Protein AF-A0A7C4HYD5-F1 (afdb_monomer)

Mean predicted aligned error: 11.35 Å

Organism: Caldiarchaeum subterraneum (NCBI:txid311458)

Radius of gyration: 61.15 Å; Cα contacts (8 Å, |Δi|>4): 6; chains: 1; bounding box: 94×40×174 Å

Solvent-accessible surface area (backbone atoms only — not comparable to full-atom values): 7908 Å² total; per-residue (Å²): 108,74,69,55,55,54,52,49,53,53,47,40,55,72,76,34,66,69,60,33,51,49,51,51,46,58,57,47,50,53,55,48,50,58,49,48,55,54,48,52,53,53,51,52,52,51,51,51,52,52,51,51,51,52,53,52,53,51,52,51,52,53,52,53,49,52,51,52,55,53,49,50,53,51,51,52,51,54,50,53,50,52,54,52,51,53,52,51,52,52,51,54,50,52,50,52,54,53,51,52,53,48,53,55,48,50,56,51,51,51,54,50,49,55,51,50,53,53,51,52,54,51,51,53,52,52,52,50,54,50,51,53,52,52,51,54,53,52,53,58,60,53,62,71,72,79,117

pLDDT: mean 92.03, std 9.92, range [46.84, 98.5]

Structure (mmCIF, N/CA/C/O backbone):
data_AF-A0A7C4HYD5-F1
#
_entry.id   AF-A0A7C4HYD5-F1
#
loop_
_atom_site.group_PDB
_atom_site.id
_atom_site.type_symbol
_atom_site.label_atom_id
_atom_site.label_alt_id
_atom_site.label_comp_id
_atom_site.label_asym_id
_atom_site.label_entity_id
_atom_site.label_seq_id
_atom_site.pdbx_PDB_ins_code
_atom_site.Cartn_x
_atom_site.Cartn_y
_atom_site.Cartn_z
_atom_site.occupancy
_atom_site.B_iso_or_equiv
_atom_site.auth_seq_id
_atom_site.auth_comp_id
_atom_site.auth_asym_id
_atom_site.auth_atom_id
_atom_site.pdbx_PDB_model_num
ATOM 1 N N . MET A 1 1 ? -34.166 8.592 83.609 1.00 56.41 1 MET A N 1
ATOM 2 C CA . MET A 1 1 ? -34.914 7.749 82.649 1.00 56.41 1 MET A CA 1
ATOM 3 C C . MET A 1 1 ? -34.047 7.260 81.495 1.00 56.41 1 MET A C 1
ATOM 5 O O . MET A 1 1 ? -33.857 6.060 81.385 1.00 56.41 1 MET A O 1
ATOM 9 N N . THR A 1 2 ? -33.443 8.124 80.674 1.00 58.41 2 THR A N 1
ATOM 10 C CA . THR A 1 2 ? -32.548 7.692 79.574 1.00 58.41 2 THR A CA 1
ATOM 11 C C . THR A 1 2 ? -31.291 6.952 80.050 1.00 58.41 2 THR A C 1
ATOM 13 O O . THR A 1 2 ? -30.821 6.036 79.379 1.00 58.41 2 THR A O 1
ATOM 16 N N . THR A 1 3 ? -30.765 7.303 81.226 1.00 72.62 3 THR A N 1
ATOM 17 C CA . THR A 1 3 ? -29.619 6.626 81.856 1.00 72.62 3 THR A CA 1
ATOM 18 C C . THR A 1 3 ? -29.952 5.218 82.350 1.00 72.62 3 THR A C 1
ATOM 20 O O . THR A 1 3 ? -29.084 4.351 82.291 1.00 72.62 3 THR A O 1
ATOM 23 N N . ASP A 1 4 ? -31.189 4.976 82.790 1.00 86.81 4 ASP A N 1
ATOM 24 C CA . ASP A 1 4 ? -31.628 3.656 83.266 1.00 86.81 4 ASP A CA 1
ATOM 25 C C . ASP A 1 4 ? -31.848 2.697 82.102 1.00 86.81 4 ASP A C 1
ATOM 27 O O . ASP A 1 4 ? -31.356 1.575 82.132 1.00 86.81 4 ASP A O 1
ATOM 31 N N . ILE A 1 5 ? -32.471 3.172 81.019 1.00 88.19 5 ILE A N 1
ATOM 32 C CA . ILE A 1 5 ? -32.687 2.367 79.809 1.00 88.19 5 ILE A CA 1
ATOM 33 C C . ILE A 1 5 ? -31.351 1.925 79.197 1.00 88.19 5 ILE A C 1
ATOM 35 O O . ILE A 1 5 ? -31.194 0.767 78.826 1.00 88.19 5 ILE A O 1
ATOM 39 N N . LYS A 1 6 ? -30.351 2.816 79.127 1.00 88.62 6 LYS A N 1
ATOM 40 C CA . LYS A 1 6 ? -29.015 2.456 78.620 1.00 88.62 6 LYS A CA 1
ATOM 41 C C . LYS A 1 6 ? -28.336 1.379 79.469 1.00 88.62 6 LYS A C 1
ATOM 43 O O . LYS A 1 6 ? -27.735 0.469 78.907 1.00 88.62 6 LYS A O 1
ATOM 48 N N . LYS A 1 7 ? -28.415 1.488 80.800 1.00 92.81 7 LYS A N 1
ATOM 49 C CA . LYS A 1 7 ? -27.856 0.481 81.716 1.00 92.81 7 LYS A CA 1
ATOM 50 C C . LYS A 1 7 ? -28.554 -0.863 81.541 1.00 92.81 7 LYS A C 1
ATOM 52 O O . LYS A 1 7 ? -27.877 -1.882 81.496 1.00 92.81 7 LYS A O 1
ATOM 57 N N . GLU A 1 8 ? -29.871 -0.844 81.378 1.00 90.62 8 GLU A N 1
ATOM 58 C CA . GLU A 1 8 ? -30.665 -2.054 81.194 1.00 90.62 8 GLU A CA 1
ATOM 59 C C . GLU A 1 8 ? -30.375 -2.746 79.857 1.00 90.62 8 GLU A C 1
ATOM 61 O O . GLU A 1 8 ? -30.166 -3.954 79.828 1.00 90.62 8 GLU A O 1
ATOM 66 N N . ILE A 1 9 ? -30.234 -1.988 78.765 1.00 88.75 9 ILE A N 1
ATOM 67 C CA . ILE A 1 9 ? -29.800 -2.532 77.467 1.00 88.75 9 ILE A CA 1
ATOM 68 C C . ILE A 1 9 ? -28.407 -3.167 77.578 1.00 88.75 9 ILE A C 1
ATOM 70 O O . ILE A 1 9 ? -28.188 -4.254 77.051 1.00 88.75 9 ILE A O 1
ATOM 74 N N . ILE A 1 10 ? -27.461 -2.519 78.270 1.00 90.44 10 ILE A N 1
ATOM 75 C CA . ILE A 1 10 ? -26.108 -3.066 78.464 1.00 90.44 10 ILE A CA 1
ATOM 76 C C . ILE A 1 10 ? -26.150 -4.350 79.303 1.00 90.44 10 ILE A C 1
ATOM 78 O O . ILE A 1 10 ? -25.479 -5.317 78.950 1.00 90.44 10 ILE A O 1
ATOM 82 N N . ARG A 1 11 ? -26.955 -4.380 80.372 1.00 94.75 11 ARG A N 1
ATOM 83 C CA . ARG A 1 11 ? -27.145 -5.568 81.213 1.00 94.75 11 ARG A CA 1
ATOM 84 C C . ARG A 1 11 ? -27.708 -6.734 80.406 1.00 94.75 11 ARG A C 1
ATOM 86 O O . ARG A 1 11 ? -27.116 -7.806 80.415 1.00 94.75 11 ARG A O 1
ATOM 93 N N . LEU A 1 12 ? -28.782 -6.510 79.646 1.00 93.19 12 LEU A N 1
ATOM 94 C CA . LEU A 1 12 ? -29.384 -7.536 78.788 1.00 93.19 12 LEU A CA 1
ATOM 95 C C . LEU A 1 12 ? -28.407 -8.025 77.712 1.00 93.19 12 LEU A C 1
ATOM 97 O O . LEU A 1 12 ? -28.334 -9.218 77.451 1.00 93.19 12 LEU A O 1
ATOM 101 N N . LEU A 1 13 ? -27.578 -7.148 77.140 1.00 88.00 13 LEU A N 1
ATOM 102 C CA . LEU A 1 13 ? -26.519 -7.572 76.218 1.00 88.00 13 LEU A CA 1
ATOM 103 C C . LEU A 1 13 ? -25.444 -8.448 76.885 1.00 88.00 13 LEU A C 1
ATOM 105 O O . LEU A 1 13 ? -24.800 -9.230 76.186 1.00 88.00 13 LEU A O 1
ATOM 109 N N . GLN A 1 14 ? -25.215 -8.330 78.195 1.00 89.94 14 GLN A N 1
ATOM 110 C CA . GLN A 1 14 ? -24.221 -9.120 78.934 1.00 89.94 14 GLN A CA 1
ATOM 111 C C . GLN A 1 14 ? -24.803 -10.433 79.470 1.00 89.94 14 GLN A C 1
ATOM 113 O O . GLN A 1 14 ? -24.194 -11.490 79.297 1.00 89.94 14 GLN A O 1
ATOM 118 N N . GLU A 1 15 ? -25.990 -10.382 80.062 1.00 93.19 15 GLU A N 1
ATOM 119 C CA . GLU A 1 15 ? -26.593 -11.490 80.808 1.00 93.19 15 GLU A CA 1
ATOM 120 C C . GLU A 1 15 ? -27.534 -12.349 79.947 1.00 93.19 15 GLU A C 1
ATOM 122 O O . GLU A 1 15 ? -27.589 -13.561 80.144 1.00 93.19 15 GLU A O 1
ATOM 127 N N . ASP A 1 16 ? -28.219 -11.765 78.954 1.00 95.06 16 ASP A N 1
ATOM 128 C CA . ASP A 1 16 ? -29.214 -12.457 78.126 1.00 95.06 16 ASP A CA 1
ATOM 129 C C . ASP A 1 16 ? -28.650 -12.829 76.742 1.00 95.06 16 ASP A C 1
ATOM 131 O O . ASP A 1 16 ? -28.262 -11.991 75.922 1.00 95.06 16 ASP A O 1
ATOM 135 N N . GLN A 1 17 ? -28.593 -14.133 76.474 1.00 88.25 17 GLN A N 1
ATOM 136 C CA . GLN A 1 17 ? -28.072 -14.686 75.229 1.00 88.25 17 GLN A CA 1
ATOM 137 C C . GLN A 1 17 ? -29.023 -14.507 74.040 1.00 88.25 17 GLN A C 1
ATOM 139 O O . GLN A 1 17 ? -28.557 -14.198 72.941 1.00 88.25 17 GLN A O 1
ATOM 144 N N . GLU A 1 18 ? -30.327 -14.687 74.236 1.00 89.75 18 GLU A N 1
ATOM 145 C CA . GLU A 1 18 ? -31.334 -14.607 73.173 1.00 89.75 18 GLU A CA 1
ATOM 146 C C . GLU A 1 18 ? -31.509 -13.157 72.710 1.00 89.75 18 GLU A C 1
ATOM 148 O O . GLU A 1 18 ? -31.487 -12.871 71.506 1.00 89.75 18 GLU A O 1
ATOM 153 N N . PHE A 1 19 ? -31.552 -12.222 73.663 1.00 91.94 19 PHE A N 1
ATOM 154 C CA . PHE A 1 19 ? -31.577 -10.790 73.378 1.00 91.94 19 PHE A CA 1
ATOM 155 C C . PHE A 1 19 ? -30.318 -10.343 72.622 1.00 91.94 19 PHE A C 1
ATOM 157 O O . PHE A 1 19 ? -30.408 -9.672 71.590 1.00 91.94 19 PHE A O 1
ATOM 164 N N . ARG A 1 20 ? -29.131 -10.771 73.075 1.00 85.69 20 ARG A N 1
ATOM 165 C CA . ARG A 1 20 ? -27.848 -10.462 72.424 1.00 85.69 20 ARG A CA 1
ATOM 166 C C . ARG A 1 20 ? -27.783 -10.964 70.981 1.00 85.69 20 ARG A C 1
ATOM 168 O O . ARG A 1 20 ? -27.358 -10.209 70.107 1.00 85.69 20 ARG A O 1
ATOM 175 N N . TYR A 1 21 ? -28.210 -12.199 70.709 1.00 82.81 21 TYR A N 1
ATOM 176 C CA . TYR A 1 21 ? -28.226 -12.726 69.340 1.00 82.81 21 TYR A CA 1
ATOM 177 C C . TYR A 1 21 ? -29.271 -12.045 68.455 1.00 82.81 21 TYR A C 1
ATOM 179 O O . TYR A 1 21 ? -28.989 -11.790 67.287 1.00 82.81 21 TYR A O 1
ATOM 187 N N . THR A 1 22 ? -30.430 -11.682 69.004 1.00 87.81 22 THR A N 1
ATOM 188 C CA . THR A 1 22 ? -31.470 -10.952 68.266 1.00 87.81 22 THR A CA 1
ATOM 189 C C . THR A 1 22 ? -30.982 -9.568 67.841 1.00 87.81 22 THR A C 1
ATOM 191 O O . THR A 1 22 ? -31.092 -9.197 66.673 1.00 87.81 22 THR A O 1
ATOM 194 N N . VAL A 1 23 ? -30.363 -8.819 68.758 1.00 86.12 23 VAL A N 1
ATOM 195 C CA . VAL A 1 23 ? -29.788 -7.497 68.464 1.00 86.12 23 VAL A CA 1
ATOM 196 C C . VAL A 1 23 ? -28.612 -7.605 67.488 1.00 86.12 23 VAL A C 1
ATOM 198 O O . VAL A 1 23 ? -28.528 -6.816 66.547 1.00 86.12 23 VAL A O 1
ATOM 201 N N . ALA A 1 24 ? -27.735 -8.601 67.656 1.00 79.56 24 ALA A N 1
ATOM 202 C CA . ALA A 1 24 ? -26.639 -8.860 66.721 1.00 79.56 24 ALA A CA 1
ATOM 203 C C . ALA A 1 24 ? -27.145 -9.235 65.318 1.00 79.56 24 ALA A C 1
ATOM 205 O O . ALA A 1 24 ? -26.560 -8.806 64.327 1.00 79.56 24 ALA A O 1
ATOM 206 N N . GLY A 1 25 ? -28.247 -9.985 65.229 1.00 83.44 25 GLY A N 1
ATOM 207 C CA . GLY A 1 25 ? -28.922 -10.305 63.975 1.00 83.44 25 GLY A CA 1
ATOM 208 C C . GLY A 1 25 ? -29.510 -9.066 63.304 1.00 83.44 25 GLY A C 1
ATOM 209 O O . GLY A 1 25 ? -29.215 -8.814 62.142 1.00 83.44 25 GLY A O 1
ATOM 210 N N . LEU A 1 26 ? -3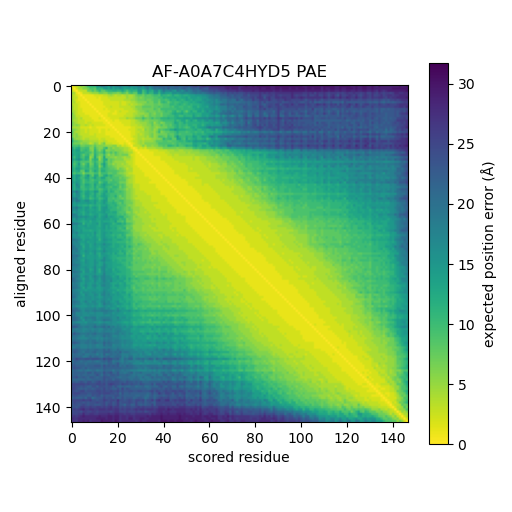0.279 -8.255 64.035 1.00 82.94 26 LEU A N 1
ATOM 211 C CA . LEU A 1 26 ? -30.911 -7.041 63.502 1.00 82.94 26 LEU A CA 1
ATOM 212 C C . LEU A 1 26 ? -29.880 -6.012 63.011 1.00 82.94 26 LEU A C 1
ATOM 214 O O . LEU A 1 26 ? -29.994 -5.516 61.893 1.00 82.94 26 LEU A O 1
ATOM 218 N N . ILE A 1 27 ? -28.847 -5.735 63.811 1.00 79.38 27 ILE A N 1
ATOM 219 C CA . ILE A 1 27 ? -27.784 -4.784 63.448 1.00 79.38 27 ILE A CA 1
ATOM 220 C C . ILE A 1 27 ? -26.871 -5.371 62.360 1.00 79.38 27 ILE A C 1
ATOM 222 O O . ILE A 1 27 ? -26.463 -4.672 61.432 1.00 79.38 27 ILE A O 1
ATOM 226 N N . GLY A 1 28 ? -26.547 -6.663 62.452 1.00 84.94 28 GLY A N 1
ATOM 227 C CA . GLY A 1 28 ? -25.681 -7.348 61.497 1.00 84.94 28 GLY A CA 1
ATOM 228 C C . GLY A 1 28 ? -26.303 -7.468 60.106 1.00 84.94 28 GLY A C 1
ATOM 229 O O . GLY A 1 28 ? -25.614 -7.232 59.116 1.00 84.94 28 GLY A O 1
ATOM 230 N N . LEU A 1 29 ? -27.600 -7.780 60.018 1.00 82.62 29 LEU A N 1
ATOM 231 C CA . LEU A 1 29 ? -28.328 -7.889 58.750 1.00 82.62 29 LEU A CA 1
ATOM 232 C C . LEU A 1 29 ? -28.415 -6.546 58.022 1.00 82.62 29 LEU A C 1
ATOM 234 O O . LEU A 1 29 ? -28.214 -6.506 56.811 1.00 82.62 29 LEU A O 1
ATOM 238 N N . GLU A 1 30 ? -28.651 -5.445 58.740 1.00 83.88 30 GLU A N 1
ATOM 239 C CA . GLU A 1 30 ? -28.688 -4.109 58.135 1.00 83.88 30 GLU A CA 1
ATOM 240 C C . GLU A 1 30 ? -27.339 -3.735 57.495 1.00 83.88 30 GLU A C 1
ATOM 242 O O . GLU A 1 30 ? -27.289 -3.259 56.359 1.00 83.88 30 GLU A O 1
ATOM 247 N N . GLU A 1 31 ? -26.225 -3.987 58.191 1.00 87.62 31 GLU A N 1
ATOM 248 C CA . GLU A 1 31 ? -24.885 -3.724 57.653 1.00 87.62 31 GLU A CA 1
ATOM 249 C C . GLU A 1 31 ? -24.550 -4.647 56.469 1.00 87.62 31 GLU A C 1
ATOM 251 O O . GLU A 1 31 ? -23.911 -4.210 55.508 1.00 87.62 31 GLU A O 1
ATOM 256 N N . VAL A 1 32 ? -25.008 -5.905 56.495 1.00 86.81 32 VAL A N 1
ATOM 257 C CA . VAL A 1 32 ? -24.871 -6.838 55.364 1.00 86.81 32 VAL A CA 1
ATOM 258 C C . VAL A 1 32 ? -25.630 -6.330 54.137 1.00 86.81 32 VAL A C 1
ATOM 260 O O . VAL A 1 32 ? -25.039 -6.281 53.060 1.00 86.81 32 VAL A O 1
ATOM 263 N N . LEU A 1 33 ? -26.882 -5.886 54.284 1.00 84.69 33 LEU A N 1
ATOM 264 C CA . LEU A 1 33 ? -27.675 -5.339 53.176 1.00 84.69 33 LEU A CA 1
ATOM 265 C C . LEU A 1 33 ? -27.019 -4.087 52.577 1.00 84.69 33 LEU A C 1
ATOM 267 O O . LEU A 1 33 ? -26.785 -4.036 51.374 1.00 84.69 33 LEU A O 1
ATOM 271 N N . LYS A 1 34 ? -26.559 -3.142 53.410 1.00 90.12 34 LYS A N 1
ATOM 272 C CA . LYS A 1 34 ? -25.816 -1.956 52.932 1.00 90.12 34 LYS A CA 1
ATOM 273 C C . LYS A 1 34 ? -24.523 -2.312 52.197 1.00 90.12 34 LYS A C 1
ATOM 275 O O . LYS A 1 34 ? -24.055 -1.563 51.337 1.00 90.12 34 LYS A O 1
ATOM 280 N N . ARG A 1 35 ? -23.850 -3.405 52.573 1.00 93.69 35 ARG A N 1
ATOM 281 C CA . ARG A 1 35 ? -22.680 -3.904 51.829 1.00 93.69 35 ARG A CA 1
ATOM 282 C C . ARG A 1 35 ? -23.100 -4.505 50.494 1.00 93.69 35 ARG A C 1
ATOM 284 O O . ARG A 1 35 ? -22.428 -4.216 49.510 1.00 93.69 35 ARG A O 1
ATOM 291 N N . LEU A 1 36 ? -24.181 -5.281 50.457 1.00 92.00 36 LEU A N 1
ATOM 292 C CA . LEU A 1 36 ? -24.717 -5.858 49.224 1.00 92.00 36 LEU A CA 1
ATOM 293 C C . LEU A 1 36 ? -25.121 -4.773 48.223 1.00 92.00 36 LEU A C 1
ATOM 295 O O . LEU A 1 36 ? -24.640 -4.830 47.097 1.00 92.00 36 LEU A O 1
ATOM 299 N N . ASP A 1 37 ? -25.841 -3.734 48.648 1.00 91.69 37 ASP A N 1
ATOM 300 C CA . ASP A 1 37 ? -26.221 -2.612 47.774 1.00 91.69 37 ASP A CA 1
ATOM 301 C C . ASP A 1 37 ? -24.984 -1.915 47.177 1.00 91.69 37 ASP A C 1
ATOM 303 O O . ASP A 1 37 ? -24.905 -1.642 45.979 1.00 91.69 37 ASP A O 1
ATOM 307 N N . ARG A 1 38 ? -23.951 -1.679 48.003 1.00 96.50 38 ARG A N 1
ATOM 308 C CA . ARG A 1 38 ? -22.669 -1.112 47.540 1.00 96.50 38 ARG A CA 1
ATOM 309 C C . ARG A 1 38 ? -21.942 -2.040 46.566 1.00 96.50 38 ARG A C 1
ATOM 311 O O . ARG A 1 38 ? -21.269 -1.564 45.653 1.00 96.50 38 ARG A O 1
ATOM 318 N N . HIS A 1 39 ? -22.023 -3.354 46.767 1.00 95.44 39 HIS A N 1
ATOM 319 C CA . HIS A 1 39 ? -21.441 -4.328 45.847 1.00 95.44 39 HIS A CA 1
ATOM 320 C C . HIS A 1 39 ? -22.213 -4.399 44.529 1.00 95.44 39 HIS A C 1
ATOM 322 O O . HIS A 1 39 ? -21.577 -4.490 43.484 1.00 95.44 39 HIS A O 1
ATOM 328 N N . GLU A 1 40 ? -23.541 -4.307 44.555 1.00 94.50 40 GLU A N 1
ATOM 329 C CA . GLU A 1 40 ? -24.385 -4.261 43.360 1.00 94.50 40 GLU A CA 1
ATOM 330 C C . GLU A 1 40 ? -24.098 -3.018 42.509 1.00 94.50 40 GLU A C 1
ATOM 332 O O . GLU A 1 40 ? -23.926 -3.127 41.293 1.00 94.50 40 GLU A O 1
ATOM 337 N N . GLN A 1 41 ? -23.933 -1.856 43.150 1.00 95.94 41 GLN A N 1
ATOM 338 C CA . GLN A 1 41 ? -23.514 -0.625 42.474 1.00 95.94 41 GLN A CA 1
ATOM 339 C C . GLN A 1 41 ? -22.158 -0.797 41.780 1.00 95.94 41 GLN A C 1
ATOM 341 O O . GLN A 1 41 ? -22.046 -0.563 40.579 1.00 95.94 41 GLN A O 1
ATOM 346 N N . ARG A 1 42 ? -21.148 -1.311 42.496 1.00 97.56 42 ARG A N 1
ATOM 347 C CA . ARG A 1 42 ? -19.820 -1.582 41.915 1.00 97.56 42 ARG A CA 1
ATOM 348 C C . ARG A 1 42 ? -19.869 -2.608 40.784 1.00 97.56 42 ARG A C 1
ATOM 350 O O . ARG A 1 42 ? -19.154 -2.462 39.800 1.00 97.56 42 ARG A O 1
ATOM 357 N N . MET A 1 43 ? -20.687 -3.655 40.911 1.00 97.31 43 MET A N 1
ATOM 358 C CA . MET A 1 43 ? -20.867 -4.641 39.841 1.00 97.31 43 MET A CA 1
ATOM 359 C C . MET A 1 43 ? -21.489 -4.004 38.598 1.00 97.31 43 MET A C 1
ATOM 361 O O . MET A 1 43 ? -21.058 -4.305 37.489 1.00 97.31 43 MET A O 1
ATOM 365 N N . SER A 1 44 ? -22.450 -3.100 38.776 1.00 96.94 44 SER A N 1
ATOM 366 C CA . SER A 1 44 ? -23.074 -2.372 37.669 1.00 96.94 44 SER A CA 1
ATOM 367 C C . SER A 1 44 ? -22.071 -1.467 36.947 1.00 96.94 44 SER A C 1
ATOM 369 O O . SER A 1 44 ? -22.004 -1.489 35.720 1.00 96.94 44 SER A O 1
ATOM 371 N N . GLU A 1 45 ? -21.236 -0.738 37.693 1.00 98.12 45 GLU A N 1
ATOM 372 C CA . GLU A 1 45 ? -20.153 0.089 37.135 1.00 98.12 45 GLU A CA 1
ATOM 373 C C . GLU A 1 45 ? -19.140 -0.755 36.345 1.00 98.12 45 GLU A C 1
ATOM 375 O O . GLU A 1 45 ? -18.804 -0.420 35.209 1.00 98.12 45 GLU A O 1
ATOM 380 N N . LEU A 1 46 ? -18.713 -1.894 36.903 1.00 98.25 46 LEU A N 1
ATOM 381 C CA . LEU A 1 46 ? -17.780 -2.812 36.241 1.00 98.25 46 LEU A CA 1
ATOM 382 C C . LEU A 1 46 ? -18.351 -3.407 34.949 1.00 98.25 46 LEU A C 1
ATOM 384 O O . LEU A 1 46 ? -17.617 -3.589 33.978 1.00 98.25 46 LEU A O 1
ATOM 388 N N . LEU A 1 47 ? -19.646 -3.733 34.920 1.00 98.12 47 LEU A N 1
ATOM 389 C CA . LEU A 1 47 ? -20.300 -4.245 33.714 1.00 98.12 47 LEU A CA 1
ATOM 390 C C . LEU A 1 47 ? -20.347 -3.189 32.607 1.00 98.12 47 LEU A C 1
ATOM 392 O O . LEU A 1 47 ? -20.130 -3.522 31.439 1.00 98.12 47 LEU A O 1
ATOM 396 N N . GLU A 1 48 ? -20.582 -1.927 32.962 1.00 97.81 48 GLU A N 1
ATOM 397 C CA . GLU A 1 48 ? -20.580 -0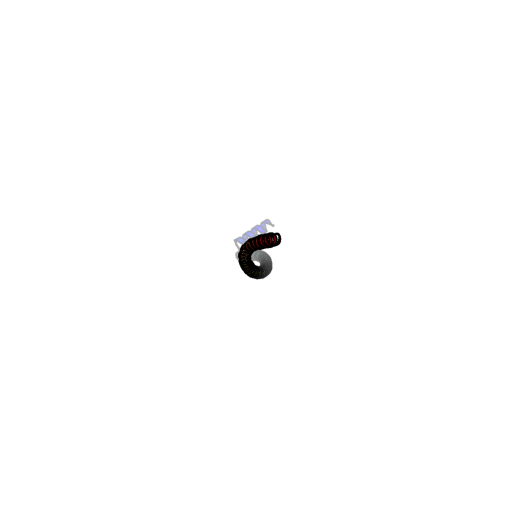.831 31.994 1.00 97.81 48 GLU A CA 1
ATOM 398 C C . GLU A 1 48 ? -19.168 -0.552 31.464 1.00 97.81 48 GLU A C 1
ATOM 400 O O . GLU A 1 48 ? -18.969 -0.436 30.254 1.00 97.81 48 GLU A O 1
ATOM 405 N N . GLU A 1 49 ? -18.155 -0.552 32.334 1.00 98.19 49 GLU A N 1
ATOM 406 C CA . GLU A 1 49 ? -16.754 -0.441 31.916 1.00 98.19 49 GLU A CA 1
ATOM 407 C C . GLU A 1 49 ? -16.352 -1.602 30.994 1.00 98.19 49 GLU A C 1
ATOM 409 O O . GLU A 1 49 ? -15.780 -1.386 29.923 1.00 98.19 49 GLU A O 1
ATOM 414 N N . GLN A 1 50 ? -16.739 -2.839 31.330 1.00 97.94 50 GLN A N 1
ATOM 415 C CA . GLN A 1 50 ? -16.498 -3.997 30.471 1.00 97.94 50 GLN A CA 1
ATOM 416 C C . GLN A 1 50 ? -17.172 -3.834 29.100 1.00 97.94 50 GLN A C 1
ATOM 418 O O . GLN A 1 50 ? -16.599 -4.212 28.072 1.00 97.94 50 GLN A O 1
ATOM 423 N N . ARG A 1 51 ? -18.390 -3.284 29.062 1.00 98.00 51 ARG A N 1
ATOM 424 C CA . ARG A 1 51 ? -19.112 -3.027 27.813 1.00 98.00 51 ARG A CA 1
ATOM 425 C C . ARG A 1 51 ? -18.386 -1.992 26.958 1.00 98.00 51 ARG A C 1
ATOM 427 O O . ARG A 1 51 ? -18.234 -2.223 25.758 1.00 98.00 51 ARG A O 1
ATOM 434 N N . ASN A 1 52 ? -17.900 -0.913 27.564 1.00 98.25 52 ASN A N 1
ATOM 435 C CA . ASN A 1 52 ? -17.131 0.124 26.877 1.00 98.25 52 ASN A CA 1
ATOM 436 C C . ASN A 1 52 ? -15.824 -0.435 26.306 1.00 98.25 52 ASN A C 1
ATOM 438 O O . ASN A 1 52 ? -15.560 -0.270 25.115 1.00 98.25 52 ASN A O 1
ATOM 442 N N . ILE A 1 53 ? -15.083 -1.220 27.092 1.00 98.44 53 ILE A N 1
ATOM 443 C CA . ILE A 1 53 ? -13.859 -1.890 26.629 1.00 98.44 53 ILE A CA 1
ATOM 444 C C . ILE A 1 53 ? -14.148 -2.799 25.428 1.00 98.44 53 ILE A C 1
ATOM 446 O O . ILE A 1 53 ? -13.401 -2.793 24.451 1.00 98.44 53 ILE A O 1
ATOM 450 N N . ARG A 1 54 ? -15.245 -3.569 25.443 1.00 97.88 54 ARG A N 1
ATOM 451 C CA . ARG A 1 54 ? -15.622 -4.420 24.296 1.00 97.88 54 ARG A CA 1
ATOM 452 C C . ARG A 1 54 ? -15.934 -3.606 23.038 1.00 97.88 54 ARG A C 1
ATOM 454 O O . ARG A 1 54 ? -15.605 -4.041 21.931 1.00 97.88 54 ARG A O 1
ATOM 461 N N . GLN A 1 55 ? -16.563 -2.441 23.186 1.00 97.81 55 GLN A N 1
ATOM 462 C CA . GLN A 1 55 ? -16.822 -1.543 22.058 1.00 97.81 55 GLN A CA 1
ATOM 463 C C . GLN A 1 55 ? -15.520 -0.973 21.490 1.00 97.81 55 GLN A C 1
ATOM 465 O O . GLN A 1 55 ? -15.333 -0.981 20.274 1.00 97.81 55 GLN A O 1
ATOM 470 N N . GLU A 1 56 ? -14.601 -0.529 22.347 1.00 98.19 56 GLU A N 1
ATOM 471 C CA . GLU A 1 56 ? -13.284 -0.042 21.925 1.00 98.19 56 GLU A CA 1
ATOM 472 C C . GLU A 1 56 ? -12.464 -1.136 21.241 1.00 98.19 56 GLU A C 1
ATOM 474 O O . GLU A 1 56 ? -11.930 -0.911 20.158 1.00 98.19 56 GLU A O 1
ATOM 479 N N . GLN A 1 57 ? -12.445 -2.351 21.795 1.00 98.06 57 GLN A N 1
ATOM 480 C CA . GLN A 1 57 ? -11.801 -3.503 21.159 1.00 98.06 57 GLN A CA 1
ATOM 481 C C . GLN A 1 57 ? -12.357 -3.766 19.759 1.00 98.06 57 GLN A C 1
ATOM 483 O O . GLN A 1 57 ? -11.592 -4.047 18.840 1.00 98.06 57 GLN A O 1
ATOM 488 N N . THR A 1 58 ? -13.674 -3.648 19.575 1.00 98.06 58 THR A N 1
ATOM 489 C CA . THR A 1 58 ? -14.305 -3.834 18.260 1.00 98.06 58 THR A CA 1
ATOM 490 C C . THR A 1 58 ? -13.821 -2.780 17.261 1.00 98.06 58 THR A C 1
ATOM 492 O O . THR A 1 58 ? -13.414 -3.136 16.157 1.00 98.06 58 THR A O 1
ATOM 495 N N . LYS A 1 59 ? -13.766 -1.504 17.666 1.00 98.19 59 LYS A N 1
ATOM 496 C CA . LYS A 1 59 ? -13.237 -0.414 16.826 1.00 98.19 59 LYS A CA 1
ATOM 497 C C . LYS A 1 59 ? -11.769 -0.636 16.457 1.00 98.19 59 LYS A C 1
ATOM 499 O O . LYS A 1 59 ? -11.400 -0.496 15.296 1.00 98.19 59 LYS A O 1
ATOM 504 N N . ILE A 1 60 ? -10.947 -1.052 17.422 1.00 98.44 60 ILE A N 1
ATOM 505 C CA . ILE A 1 60 ? -9.531 -1.371 17.189 1.00 98.44 60 ILE A CA 1
ATOM 506 C C . ILE A 1 60 ? -9.395 -2.496 16.156 1.00 98.44 60 ILE A C 1
AT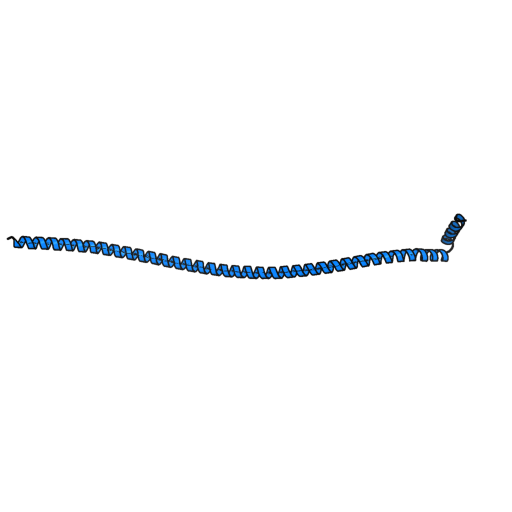OM 508 O O . ILE A 1 60 ? -8.563 -2.413 15.255 1.00 98.44 60 ILE A O 1
ATOM 512 N N . TRP A 1 61 ? -10.225 -3.539 16.233 1.00 98.25 61 TRP A N 1
ATOM 513 C CA . TRP A 1 61 ? -10.206 -4.620 15.245 1.00 98.25 61 TRP A CA 1
ATOM 514 C C . TRP A 1 61 ? -10.588 -4.155 13.837 1.00 98.25 61 TRP A C 1
ATOM 516 O O . TRP A 1 61 ? -9.983 -4.609 12.863 1.00 98.25 61 TRP A O 1
ATOM 526 N N . GLU A 1 62 ? -11.546 -3.237 13.714 1.00 98.19 62 GLU A N 1
ATOM 527 C CA . GLU A 1 62 ? -11.898 -2.626 12.428 1.00 98.19 62 GLU A CA 1
ATOM 528 C C . GLU A 1 62 ? -10.741 -1.799 11.850 1.00 98.19 62 GLU A C 1
ATOM 530 O O . GLU A 1 62 ? -10.452 -1.897 10.655 1.00 98.19 62 GLU A O 1
ATOM 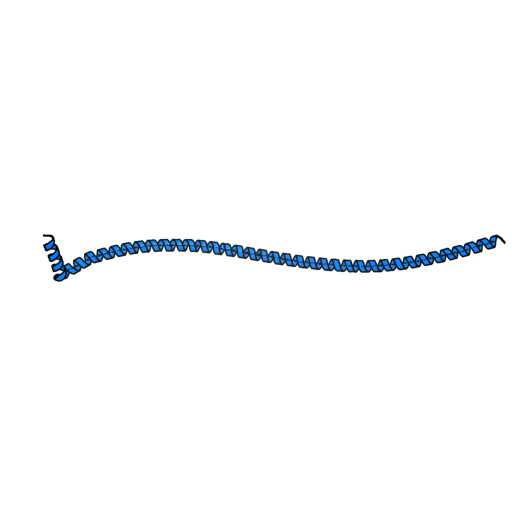535 N N . GLU A 1 63 ? -10.040 -1.026 12.681 1.00 98.31 63 GLU A N 1
ATOM 536 C CA . GLU A 1 63 ? -8.852 -0.272 12.264 1.00 98.31 63 GLU A CA 1
ATOM 537 C C . GLU A 1 63 ? -7.710 -1.198 11.835 1.00 98.31 63 GLU A C 1
ATOM 539 O O . GLU A 1 63 ? -7.127 -0.999 10.769 1.00 98.31 63 GLU A O 1
ATOM 544 N N . ILE A 1 64 ? -7.438 -2.263 12.598 1.00 98.19 64 ILE A N 1
ATOM 545 C CA . ILE A 1 64 ? -6.443 -3.283 12.236 1.00 98.19 64 ILE A CA 1
ATOM 546 C C . ILE A 1 64 ? -6.787 -3.918 10.886 1.00 98.19 64 ILE A C 1
ATOM 548 O O . ILE A 1 64 ? -5.893 -4.150 10.070 1.00 98.19 64 ILE A O 1
ATOM 552 N N . LYS A 1 65 ? -8.070 -4.197 10.626 1.00 98.12 65 LYS A N 1
ATOM 553 C CA . LYS A 1 65 ? -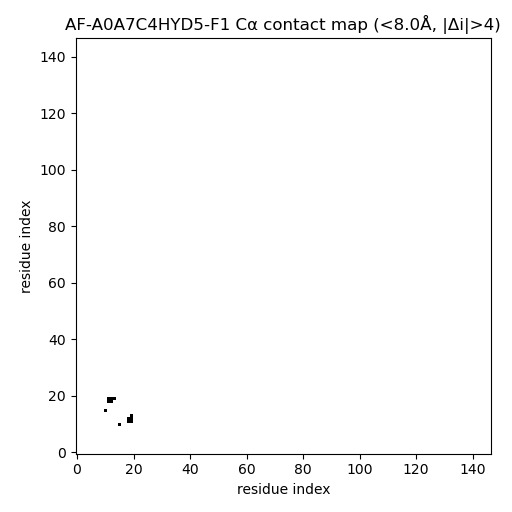8.509 -4.750 9.341 1.00 98.12 65 LYS A CA 1
ATOM 554 C C . LYS A 1 65 ? -8.228 -3.779 8.191 1.00 98.12 65 LYS A C 1
ATOM 556 O O . LYS A 1 65 ? -7.609 -4.185 7.212 1.00 98.12 65 LYS A O 1
ATOM 561 N N . LYS A 1 66 ? -8.594 -2.502 8.340 1.00 98.19 66 LYS A N 1
ATOM 562 C CA . LYS A 1 66 ? -8.315 -1.458 7.335 1.00 98.19 66 LYS A CA 1
ATOM 563 C C . LYS A 1 66 ? -6.818 -1.281 7.086 1.00 98.19 66 LYS A C 1
ATOM 565 O O . LYS A 1 66 ? -6.395 -1.134 5.945 1.00 98.19 66 LYS A O 1
ATOM 570 N N . LEU A 1 67 ? -6.000 -1.322 8.140 1.00 98.38 67 LEU A N 1
ATOM 571 C CA . LEU A 1 67 ? -4.544 -1.247 8.009 1.00 98.38 67 LEU A CA 1
ATOM 572 C C . LEU A 1 67 ? -3.981 -2.427 7.212 1.00 98.38 67 LEU A C 1
ATOM 574 O O . LEU A 1 67 ? -3.112 -2.218 6.371 1.00 98.38 67 LEU A O 1
ATOM 578 N N . ARG A 1 68 ? -4.492 -3.645 7.430 1.00 97.69 68 ARG A N 1
ATOM 579 C CA . ARG A 1 68 ? -4.090 -4.826 6.647 1.00 97.69 68 ARG A CA 1
ATOM 580 C C . ARG A 1 68 ? -4.477 -4.702 5.175 1.00 97.69 68 ARG A C 1
ATOM 582 O O . ARG A 1 68 ? -3.657 -5.012 4.323 1.00 97.69 68 ARG A O 1
ATOM 589 N N . GLU A 1 69 ? -5.687 -4.230 4.884 1.00 97.75 69 GLU A N 1
ATOM 590 C CA . GLU A 1 69 ? -6.142 -3.989 3.506 1.00 97.75 69 GLU A CA 1
ATOM 591 C C . GLU A 1 69 ? -5.258 -2.946 2.802 1.00 97.75 69 GLU A C 1
ATOM 593 O O . GLU A 1 69 ? -4.770 -3.184 1.700 1.00 97.75 69 GLU A O 1
ATOM 598 N N . ASN A 1 70 ? -4.957 -1.829 3.471 1.00 97.94 70 ASN A N 1
ATOM 599 C CA . ASN A 1 70 ? -4.046 -0.813 2.936 1.00 97.94 70 ASN A CA 1
ATOM 600 C C . ASN A 1 70 ? -2.627 -1.353 2.720 1.00 97.94 70 ASN A C 1
ATOM 602 O O . ASN A 1 70 ? -1.969 -0.988 1.748 1.00 97.94 70 ASN A O 1
ATOM 606 N N . GLN A 1 71 ? -2.144 -2.210 3.621 1.00 97.88 71 GLN A N 1
ATOM 607 C CA . GLN A 1 71 ? -0.830 -2.828 3.488 1.00 97.88 71 GLN A CA 1
ATOM 608 C C . GLN A 1 71 ? -0.761 -3.755 2.267 1.00 97.88 71 GLN A C 1
ATOM 610 O O . GLN A 1 71 ? 0.253 -3.744 1.574 1.00 97.88 71 GLN A O 1
ATOM 615 N N . GLU A 1 72 ? -1.818 -4.517 1.980 1.00 97.81 72 GLU A N 1
ATOM 616 C CA . GLU A 1 72 ? -1.883 -5.361 0.781 1.00 97.81 72 GLU A CA 1
ATOM 617 C C . GLU A 1 72 ? -1.844 -4.516 -0.500 1.00 97.81 72 GLU A C 1
ATOM 619 O O . GLU A 1 72 ? -1.030 -4.781 -1.382 1.00 97.81 72 GLU A O 1
ATOM 624 N N . ASN A 1 73 ? -2.620 -3.428 -0.556 1.00 98.06 73 ASN A N 1
ATOM 625 C CA . ASN A 1 73 ? -2.603 -2.506 -1.698 1.00 98.06 73 ASN A CA 1
ATOM 626 C C . ASN A 1 73 ? -1.202 -1.914 -1.936 1.00 98.06 73 ASN A C 1
ATOM 628 O O . ASN A 1 73 ? -0.730 -1.856 -3.070 1.00 98.06 73 ASN A O 1
ATOM 632 N N . LEU A 1 74 ? -0.494 -1.529 -0.867 1.00 98.31 74 LEU A N 1
ATOM 633 C CA . LEU A 1 74 ? 0.887 -1.047 -0.975 1.00 98.31 74 LEU A CA 1
ATOM 634 C C . LEU A 1 74 ? 1.831 -2.118 -1.537 1.00 98.31 74 LEU A C 1
ATOM 636 O O . LEU A 1 74 ? 2.723 -1.799 -2.324 1.00 98.31 74 LEU A O 1
ATOM 640 N N . TRP A 1 75 ? 1.654 -3.388 -1.163 1.00 98.06 75 TRP A N 1
ATOM 641 C CA . TRP A 1 75 ? 2.450 -4.480 -1.727 1.00 98.06 75 TRP A CA 1
ATOM 642 C C . TRP A 1 75 ? 2.193 -4.680 -3.221 1.00 98.06 75 TRP A C 1
ATOM 644 O O . TRP A 1 75 ? 3.140 -4.949 -3.967 1.00 98.06 75 TRP A O 1
ATOM 654 N N . GLU A 1 76 ? 0.947 -4.531 -3.668 1.00 98.06 76 GLU A N 1
ATOM 655 C CA . GLU A 1 76 ? 0.597 -4.578 -5.089 1.00 98.06 76 GLU A CA 1
ATOM 656 C C . GLU A 1 76 ? 1.235 -3.421 -5.869 1.00 98.06 76 GLU A C 1
ATOM 658 O O . GLU A 1 76 ? 1.864 -3.655 -6.905 1.00 98.06 76 GLU A O 1
ATOM 663 N N . GLU A 1 77 ? 1.169 -2.194 -5.345 1.00 98.25 77 GLU A N 1
ATOM 664 C CA . GLU A 1 77 ? 1.808 -1.023 -5.957 1.00 98.25 77 GLU A CA 1
ATOM 665 C C . GLU A 1 77 ? 3.330 -1.191 -6.065 1.00 98.25 77 GLU A C 1
ATOM 667 O O . GLU A 1 77 ? 3.911 -0.966 -7.129 1.00 98.25 77 GLU A O 1
ATOM 672 N N . VAL A 1 78 ? 3.988 -1.653 -4.996 1.00 98.25 78 VAL A N 1
ATOM 673 C CA . VAL A 1 78 ? 5.436 -1.923 -5.002 1.00 98.25 78 VAL A CA 1
ATOM 674 C C . VAL A 1 78 ? 5.796 -2.989 -6.038 1.00 98.25 78 VAL A C 1
ATOM 676 O O . VAL A 1 78 ? 6.799 -2.852 -6.743 1.00 98.25 78 VAL A O 1
ATOM 679 N N . ARG A 1 79 ? 4.979 -4.041 -6.180 1.00 97.94 79 ARG A N 1
ATOM 680 C CA . ARG A 1 79 ? 5.192 -5.074 -7.203 1.00 97.94 79 ARG A CA 1
ATOM 681 C C . ARG A 1 79 ? 5.089 -4.487 -8.611 1.00 97.94 79 ARG A C 1
ATOM 683 O O . ARG A 1 79 ? 5.984 -4.718 -9.422 1.00 97.94 79 ARG A O 1
ATOM 690 N N . ALA A 1 80 ? 4.057 -3.689 -8.878 1.00 98.25 80 ALA A N 1
ATOM 691 C CA . ALA A 1 80 ? 3.870 -3.034 -10.170 1.00 98.25 80 ALA A CA 1
ATOM 692 C C . ALA A 1 80 ? 5.029 -2.077 -10.506 1.00 98.25 80 ALA A C 1
ATOM 694 O O . ALA A 1 80 ? 5.505 -2.048 -11.643 1.00 98.25 80 ALA A O 1
ATOM 695 N N . LEU A 1 81 ? 5.539 -1.340 -9.513 1.00 98.44 81 LEU A N 1
ATOM 696 C CA . LEU A 1 81 ? 6.711 -0.479 -9.679 1.00 98.44 81 LEU A CA 1
ATOM 697 C C . LEU A 1 81 ? 7.971 -1.279 -10.024 1.00 98.44 81 LEU A C 1
ATOM 699 O O . LEU A 1 81 ? 8.703 -0.886 -10.932 1.00 98.44 81 LEU A O 1
ATOM 703 N N . HIS A 1 82 ? 8.217 -2.408 -9.355 1.00 98.00 82 HIS A N 1
ATOM 704 C CA . HIS A 1 82 ? 9.342 -3.285 -9.693 1.00 98.00 82 HIS A CA 1
ATOM 705 C C . HIS A 1 82 ? 9.233 -3.848 -11.115 1.00 98.00 82 HIS A C 1
ATOM 707 O O . HIS A 1 82 ? 10.223 -3.866 -11.848 1.00 98.00 82 HIS A O 1
ATOM 713 N N . GLU A 1 83 ? 8.041 -4.268 -11.541 1.00 97.88 83 GLU A N 1
ATOM 714 C CA . GLU A 1 83 ? 7.813 -4.718 -12.918 1.00 97.88 83 GLU A CA 1
ATOM 715 C C . GLU A 1 83 ? 8.073 -3.597 -13.933 1.00 97.88 83 GLU A C 1
ATOM 717 O 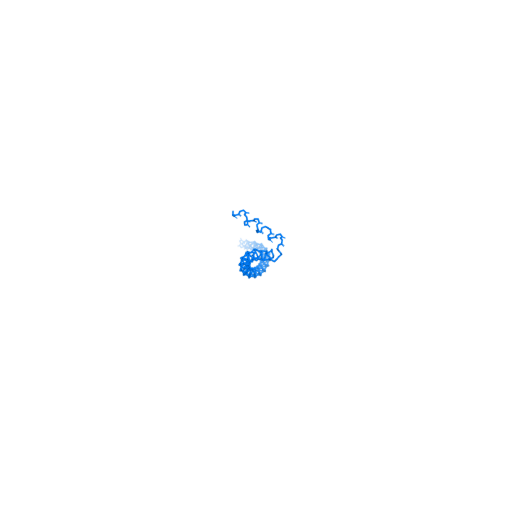O . GLU A 1 83 ? 8.764 -3.811 -14.933 1.00 97.88 83 GLU A O 1
ATOM 722 N N . GLY A 1 84 ? 7.583 -2.384 -13.657 1.00 98.31 84 GLY A N 1
ATOM 723 C CA . GLY A 1 84 ? 7.851 -1.204 -14.479 1.00 98.31 84 GLY A CA 1
ATOM 724 C C . GLY A 1 84 ? 9.343 -0.869 -14.557 1.00 98.31 84 GLY A C 1
ATOM 725 O O . GLY A 1 84 ? 9.862 -0.595 -15.639 1.00 98.31 84 GLY A O 1
ATOM 726 N N . GLN A 1 85 ? 10.060 -0.960 -13.437 1.00 97.88 85 GLN A N 1
ATOM 727 C CA . GLN A 1 85 ? 11.500 -0.725 -13.391 1.00 97.88 85 GLN A CA 1
ATOM 728 C C . GLN A 1 85 ? 12.277 -1.754 -14.222 1.00 97.88 85 GLN A C 1
ATOM 730 O O . GLN A 1 85 ? 13.211 -1.384 -14.934 1.00 97.88 85 GLN A O 1
ATOM 735 N N . ASN A 1 86 ? 11.884 -3.029 -14.180 1.00 98.06 86 ASN A N 1
ATOM 736 C CA . ASN A 1 86 ? 12.512 -4.072 -14.992 1.00 98.06 86 ASN A CA 1
ATOM 737 C C . ASN A 1 86 ? 12.328 -3.815 -16.493 1.00 98.06 86 ASN A C 1
ATOM 739 O O . ASN A 1 86 ? 13.299 -3.904 -17.243 1.00 98.06 86 ASN A O 1
ATOM 743 N N . ARG A 1 87 ? 11.126 -3.408 -16.923 1.00 98.19 87 ARG A N 1
ATOM 744 C CA . ARG A 1 87 ? 10.875 -3.026 -18.325 1.00 98.19 87 ARG A CA 1
ATOM 745 C C . ARG A 1 87 ? 11.747 -1.851 -18.761 1.00 98.19 87 ARG A C 1
ATOM 747 O O . ARG A 1 87 ? 12.365 -1.908 -19.819 1.00 98.19 87 ARG A O 1
ATOM 754 N N . LEU A 1 88 ? 11.876 -0.823 -17.919 1.00 98.31 88 LEU A N 1
ATOM 755 C CA . LEU A 1 88 ? 12.767 0.308 -18.199 1.00 98.31 88 LEU A CA 1
ATOM 756 C C . LEU A 1 88 ? 14.231 -0.132 -18.342 1.00 98.31 88 LEU A C 1
ATOM 758 O O . LEU A 1 88 ? 14.939 0.354 -19.222 1.00 98.31 88 LEU A O 1
ATOM 762 N N . TRP A 1 89 ? 14.701 -1.069 -17.514 1.00 98.25 89 TRP A N 1
ATOM 763 C CA . TRP A 1 89 ? 16.053 -1.618 -17.647 1.00 98.25 89 TRP A CA 1
ATOM 764 C C . TRP A 1 89 ? 16.265 -2.363 -18.967 1.00 98.25 89 TRP A C 1
ATOM 766 O O . TRP A 1 89 ? 17.333 -2.234 -19.574 1.00 98.25 89 TRP A O 1
ATOM 776 N N . GLU A 1 90 ? 15.268 -3.121 -19.421 1.00 98.12 90 GLU A N 1
ATOM 777 C CA . GLU A 1 90 ? 15.297 -3.797 -20.720 1.00 98.12 90 GLU A CA 1
ATOM 778 C C . GLU A 1 90 ? 15.346 -2.790 -21.876 1.00 98.12 90 GLU A C 1
ATOM 780 O O . GLU A 1 90 ? 16.197 -2.916 -22.759 1.00 98.12 90 GLU A O 1
ATOM 785 N N . GLU A 1 91 ? 14.521 -1.741 -21.834 1.00 98.25 91 GLU A N 1
ATOM 786 C CA . GLU A 1 91 ? 14.533 -0.664 -22.831 1.00 98.25 91 GLU A CA 1
ATOM 787 C C . GLU A 1 91 ? 15.885 0.059 -22.876 1.00 98.25 91 GLU A C 1
ATOM 789 O O . GLU A 1 91 ? 16.461 0.248 -23.949 1.00 98.25 91 GLU A O 1
ATOM 794 N N . VAL A 1 92 ? 16.451 0.408 -21.715 1.00 98.44 92 VAL A N 1
ATOM 795 C CA . VAL A 1 92 ? 17.778 1.037 -21.630 1.00 98.44 92 VAL A CA 1
ATOM 796 C C . VAL A 1 92 ? 18.859 0.125 -22.209 1.00 98.44 92 VAL A C 1
ATOM 798 O O . VAL A 1 92 ? 19.765 0.606 -22.897 1.00 98.44 92 VA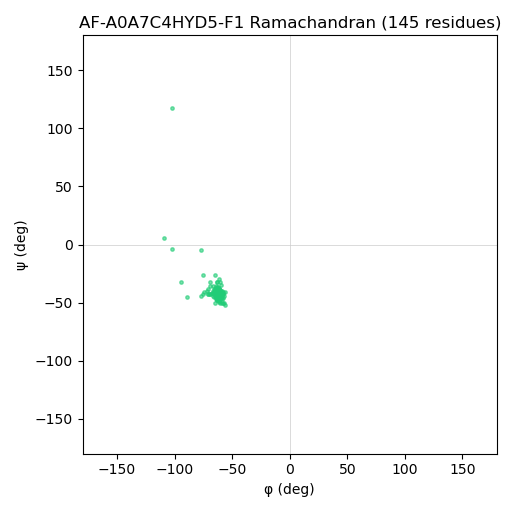L A O 1
ATOM 801 N N . ARG A 1 93 ? 18.785 -1.190 -21.967 1.00 98.00 93 ARG A N 1
ATOM 802 C CA . ARG A 1 93 ? 19.719 -2.157 -22.559 1.00 98.00 93 ARG A CA 1
ATOM 803 C C . ARG A 1 93 ? 19.587 -2.182 -24.083 1.00 98.00 93 ARG A C 1
ATOM 805 O O . ARG A 1 93 ? 20.600 -2.054 -24.768 1.00 98.00 93 ARG A O 1
ATOM 812 N N . ALA A 1 94 ? 18.365 -2.264 -24.604 1.00 98.25 94 ALA A N 1
ATOM 813 C CA . ALA A 1 94 ? 18.106 -2.259 -26.042 1.00 98.25 94 ALA A CA 1
ATOM 814 C C . ALA A 1 94 ? 18.594 -0.964 -26.715 1.00 98.25 94 ALA A C 1
ATOM 816 O O . ALA A 1 94 ? 19.214 -1.007 -27.780 1.00 98.25 94 ALA A O 1
ATOM 817 N N . LEU A 1 95 ? 18.395 0.191 -26.071 1.00 98.50 95 LEU A N 1
ATOM 818 C CA . LEU A 1 95 ? 18.908 1.475 -26.552 1.00 98.50 95 LEU A CA 1
ATOM 819 C C . LEU A 1 95 ? 20.438 1.498 -26.605 1.00 98.50 95 LEU A C 1
ATOM 821 O O . LEU A 1 95 ? 21.003 1.953 -27.600 1.00 98.50 95 LEU A O 1
ATOM 825 N N . ARG A 1 96 ? 21.121 0.975 -25.578 1.00 98.00 96 ARG A N 1
ATOM 826 C CA . ARG A 1 96 ? 22.591 0.867 -25.571 1.00 98.00 96 ARG A CA 1
ATOM 827 C C . ARG A 1 96 ? 23.101 -0.031 -26.696 1.00 98.00 96 ARG A C 1
ATOM 829 O O . ARG A 1 96 ? 24.064 0.322 -27.371 1.00 98.00 96 ARG A O 1
ATOM 836 N N . GLU A 1 97 ? 22.446 -1.162 -26.938 1.00 98.00 97 GLU A N 1
ATOM 837 C CA . GLU A 1 97 ? 22.780 -2.040 -28.065 1.00 98.00 97 GLU A CA 1
ATOM 838 C C . GLU A 1 97 ? 22.571 -1.342 -29.415 1.00 98.00 97 GLU A C 1
ATOM 840 O O . GLU A 1 97 ? 23.419 -1.440 -30.305 1.00 98.00 97 GLU A O 1
ATOM 845 N N . GLY A 1 98 ? 21.474 -0.595 -29.563 1.00 98.38 98 GLY A N 1
ATOM 846 C CA . GLY A 1 98 ? 21.207 0.228 -30.742 1.00 98.38 98 GLY A CA 1
ATOM 847 C C . GLY A 1 98 ? 22.282 1.295 -30.973 1.00 98.38 98 GLY A C 1
ATOM 848 O O . GLY A 1 98 ? 22.774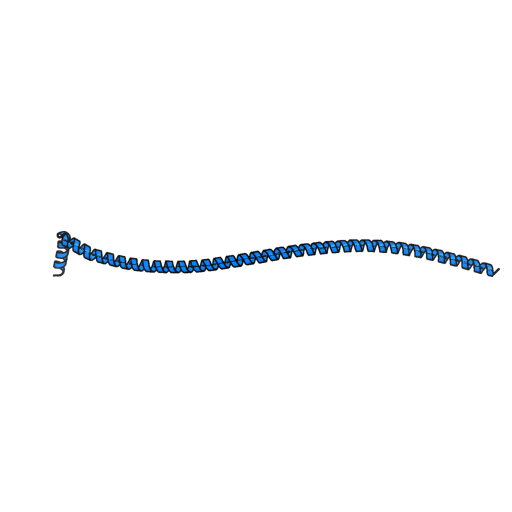 1.439 -32.094 1.00 98.38 98 GLY A O 1
ATOM 849 N N . GLN A 1 99 ? 22.706 1.994 -29.917 1.00 97.81 99 GLN A N 1
ATOM 850 C CA . GLN A 1 99 ? 23.794 2.975 -29.981 1.00 97.81 99 GLN A CA 1
ATOM 851 C C . GLN A 1 99 ? 25.122 2.340 -30.402 1.00 97.81 99 GLN A C 1
ATOM 853 O O . GLN A 1 99 ? 25.803 2.881 -31.271 1.00 97.81 99 GLN A O 1
ATOM 858 N N . ASN A 1 100 ? 25.469 1.172 -29.859 1.00 97.75 100 ASN A N 1
ATOM 859 C CA . ASN A 1 100 ? 26.690 0.463 -30.248 1.00 97.75 100 ASN A CA 1
ATOM 860 C C . ASN A 1 100 ? 26.684 0.097 -31.739 1.00 97.75 100 ASN A C 1
ATOM 862 O O . ASN A 1 100 ? 27.660 0.359 -32.442 1.00 97.75 100 ASN A O 1
ATOM 866 N N . LYS A 1 101 ? 25.559 -0.416 -32.256 1.00 97.88 101 LYS A N 1
ATOM 867 C CA . LYS A 1 101 ? 25.406 -0.714 -33.691 1.00 97.88 101 LYS A CA 1
ATOM 868 C C . LYS A 1 101 ? 25.542 0.536 -34.562 1.00 97.88 101 LYS A C 1
ATOM 870 O O . LYS A 1 101 ? 26.128 0.466 -35.643 1.00 97.88 101 LYS A O 1
ATOM 875 N N . LEU A 1 102 ? 25.020 1.676 -34.104 1.00 97.94 102 LEU A N 1
ATOM 876 C CA . LEU A 1 102 ? 25.200 2.957 -34.789 1.00 97.94 102 LEU A CA 1
ATOM 877 C C . LEU A 1 102 ? 26.674 3.368 -34.819 1.00 97.94 102 LEU A C 1
ATOM 879 O O . LEU A 1 102 ? 27.167 3.706 -35.892 1.00 97.94 102 LEU A O 1
ATOM 883 N N . PHE A 1 103 ? 27.397 3.281 -33.698 1.00 97.69 103 PHE A N 1
ATOM 884 C CA . PHE A 1 103 ? 28.834 3.580 -33.654 1.00 97.69 103 PHE A CA 1
ATOM 885 C C . PHE A 1 103 ? 29.648 2.687 -34.598 1.00 97.69 103 PHE A C 1
ATOM 887 O O . PHE A 1 103 ? 30.487 3.184 -35.349 1.00 97.69 103 PHE A O 1
ATOM 894 N N . GLU A 1 104 ? 29.362 1.385 -34.639 1.00 97.12 104 GLU A N 1
ATOM 895 C CA . GLU A 1 104 ? 29.980 0.468 -35.605 1.00 97.12 104 GLU A CA 1
ATOM 896 C C . GLU A 1 104 ? 29.643 0.835 -37.059 1.00 97.12 104 GLU A C 1
ATOM 898 O O . GLU A 1 104 ? 30.469 0.682 -37.963 1.00 97.12 104 GLU A O 1
ATOM 903 N N . GLY A 1 105 ? 28.416 1.300 -37.309 1.00 97.81 105 GLY A N 1
ATOM 904 C CA . GLY A 1 105 ? 27.993 1.841 -38.599 1.00 97.81 105 GLY A CA 1
ATOM 905 C C . GLY A 1 105 ? 28.802 3.077 -38.998 1.00 97.81 105 GLY A C 1
ATOM 906 O O . GLY A 1 105 ? 29.339 3.117 -40.106 1.00 97.81 105 GLY A O 1
ATOM 907 N N . TYR A 1 106 ? 28.957 4.037 -38.082 1.00 96.25 106 TYR A N 1
ATOM 908 C CA . TYR A 1 106 ? 29.781 5.231 -38.285 1.00 96.25 106 TYR A CA 1
ATOM 909 C C . TYR A 1 106 ? 31.236 4.875 -38.589 1.00 96.25 106 TYR A C 1
ATOM 911 O O . TYR A 1 106 ? 31.771 5.357 -39.584 1.00 96.25 106 TYR A O 1
ATOM 919 N N . GLY A 1 107 ? 31.849 3.969 -37.822 1.00 97.62 107 GLY A N 1
ATOM 920 C CA . GLY A 1 107 ? 33.232 3.547 -38.065 1.00 97.62 107 GLY A CA 1
ATOM 921 C C . GLY A 1 107 ? 33.428 2.848 -39.418 1.00 97.62 107 GLY A C 1
ATOM 922 O O . GLY A 1 107 ? 34.474 2.985 -40.053 1.00 97.62 107 GLY A O 1
ATOM 923 N N . ARG A 1 108 ? 32.419 2.116 -39.914 1.00 97.81 108 ARG A N 1
ATOM 924 C CA . ARG A 1 108 ? 32.445 1.557 -41.279 1.00 97.81 108 ARG A CA 1
ATOM 925 C C . ARG A 1 108 ? 32.344 2.645 -42.345 1.00 97.81 108 ARG A C 1
ATOM 927 O O . ARG A 1 108 ? 33.056 2.575 -43.346 1.00 97.81 108 ARG A O 1
ATOM 934 N N . LEU A 1 109 ? 31.472 3.628 -42.136 1.00 97.06 109 LEU A N 1
ATOM 935 C CA . LEU A 1 109 ? 31.275 4.737 -43.065 1.00 97.06 109 LEU A CA 1
ATOM 936 C C . LEU A 1 109 ? 32.520 5.631 -43.146 1.00 97.06 109 LEU A C 1
ATOM 938 O O . LEU A 1 109 ? 32.922 6.009 -44.242 1.00 97.06 109 LEU A O 1
ATOM 942 N N . GLU A 1 110 ? 33.175 5.888 -42.016 1.00 97.38 110 GLU A N 1
ATOM 943 C CA . GLU A 1 110 ? 34.447 6.610 -41.942 1.00 97.38 110 GLU A CA 1
ATOM 944 C C . GLU A 1 110 ? 35.536 5.916 -42.774 1.00 97.38 110 GLU A C 1
ATOM 946 O O . GLU A 1 110 ? 36.103 6.529 -43.678 1.00 97.38 110 GLU A O 1
ATOM 951 N N . LYS A 1 111 ? 35.735 4.603 -42.589 1.00 97.06 111 LYS A N 1
ATOM 952 C CA . LYS A 1 111 ? 36.681 3.814 -43.403 1.00 97.06 111 LYS A CA 1
ATOM 953 C C . LYS A 1 111 ? 36.353 3.846 -44.898 1.00 97.06 111 LYS A C 1
ATOM 955 O O . LYS A 1 111 ? 37.253 3.909 -45.737 1.00 97.06 111 LYS A O 1
ATOM 960 N N . ALA A 1 112 ? 35.070 3.785 -45.256 1.00 96.94 112 ALA A N 1
ATOM 961 C CA . ALA A 1 112 ? 34.647 3.870 -46.652 1.00 96.94 112 ALA A CA 1
ATOM 962 C C . ALA A 1 112 ? 34.962 5.250 -47.260 1.00 96.94 112 ALA A C 1
ATOM 964 O O . ALA A 1 112 ? 35.438 5.326 -48.395 1.00 96.94 112 ALA A O 1
ATOM 965 N N . LEU A 1 113 ? 34.749 6.330 -46.500 1.00 96.81 113 LEU A N 1
ATOM 966 C CA . LEU A 1 113 ? 35.103 7.692 -46.903 1.00 96.81 113 LEU A CA 1
ATOM 967 C C . LEU A 1 113 ? 36.615 7.859 -47.077 1.00 96.81 113 LEU A C 1
ATOM 969 O O . LEU A 1 113 ? 37.046 8.408 -48.091 1.00 96.81 113 LEU A O 1
ATOM 973 N N . GLU A 1 114 ? 37.427 7.343 -46.153 1.00 96.62 114 GLU A N 1
ATOM 974 C CA . GLU A 1 114 ? 38.890 7.330 -46.294 1.00 96.62 114 GLU A CA 1
ATOM 975 C C . GLU A 1 114 ? 39.324 6.619 -47.583 1.00 96.62 114 GLU A C 1
ATOM 977 O O . GLU A 1 114 ? 40.143 7.137 -48.354 1.00 96.62 114 GLU A O 1
ATOM 982 N N . GLY A 1 115 ? 38.712 5.463 -47.865 1.00 97.31 115 GLY A N 1
ATOM 983 C CA . GLY A 1 115 ? 38.900 4.723 -49.109 1.00 97.31 115 GLY A CA 1
ATOM 984 C C . GLY A 1 115 ? 38.571 5.564 -50.347 1.00 97.31 115 GLY A C 1
ATOM 985 O O . GLY A 1 115 ? 39.402 5.675 -51.251 1.00 97.31 115 GLY A O 1
ATOM 986 N N . LEU A 1 116 ? 37.409 6.222 -50.381 1.00 96.62 116 LEU A N 1
ATOM 987 C CA . LEU A 1 116 ? 36.999 7.087 -51.494 1.00 96.62 116 LEU A CA 1
ATOM 988 C C . LEU A 1 116 ? 37.944 8.276 -51.697 1.00 96.62 116 LEU A C 1
ATOM 990 O O . LEU A 1 116 ? 38.324 8.566 -52.833 1.00 96.62 116 LEU A O 1
ATOM 994 N N . VAL A 1 117 ? 38.379 8.929 -50.617 1.00 96.69 117 VAL A N 1
ATOM 995 C CA . VAL A 1 117 ? 39.352 10.030 -50.685 1.00 96.69 117 VAL A CA 1
ATOM 996 C C . VAL A 1 117 ? 40.676 9.543 -51.279 1.00 96.69 117 VAL A C 1
ATOM 998 O O . VAL A 1 117 ? 41.294 10.248 -52.083 1.00 96.69 117 VAL A O 1
ATOM 1001 N N . SER A 1 118 ? 41.122 8.331 -50.932 1.00 95.44 118 SER A N 1
ATOM 1002 C CA . SER A 1 118 ? 42.340 7.751 -51.512 1.00 95.44 118 SER A CA 1
ATOM 1003 C C . SER A 1 118 ? 42.209 7.515 -53.026 1.00 95.44 118 SER A C 1
ATOM 1005 O O . SER A 1 118 ? 43.106 7.890 -53.789 1.00 95.44 118 SER A O 1
ATOM 1007 N N . VAL A 1 119 ? 41.063 6.994 -53.482 1.00 96.31 119 VAL A N 1
ATOM 1008 C CA . VAL A 1 119 ? 40.754 6.797 -54.908 1.00 96.31 119 VAL A CA 1
ATOM 1009 C C . VAL A 1 119 ? 40.691 8.137 -55.640 1.00 96.31 119 VAL A C 1
ATOM 1011 O O . VAL A 1 119 ? 41.307 8.283 -56.695 1.00 96.31 119 VAL A O 1
ATOM 1014 N N . GLN A 1 120 ? 40.027 9.142 -55.062 1.00 95.44 120 GLN A N 1
ATOM 1015 C CA . GLN A 1 120 ? 39.945 10.488 -55.629 1.00 95.44 120 GLN A CA 1
ATOM 1016 C C . GLN A 1 120 ? 41.340 11.098 -55.833 1.00 95.44 120 GLN A C 1
ATOM 1018 O O . GLN A 1 120 ? 41.633 11.625 -56.906 1.00 95.44 120 GLN A O 1
ATOM 1023 N N . LYS A 1 121 ? 42.228 10.990 -54.833 1.00 95.31 121 LYS A N 1
ATOM 1024 C CA . LYS A 1 121 ? 43.620 11.462 -54.940 1.00 95.31 121 LYS A CA 1
ATOM 1025 C C . LYS A 1 121 ? 44.379 10.748 -56.060 1.00 95.31 121 LYS A C 1
ATOM 1027 O O . LYS A 1 121 ? 45.133 11.390 -56.789 1.00 95.31 121 LYS A O 1
ATOM 1032 N N . ASN A 1 122 ? 44.190 9.438 -56.213 1.00 96.06 122 ASN A N 1
ATOM 1033 C CA . ASN A 1 122 ? 44.823 8.668 -57.286 1.00 96.06 122 ASN A CA 1
ATOM 1034 C C . ASN A 1 122 ? 44.318 9.087 -58.672 1.00 96.06 122 ASN A C 1
ATOM 1036 O O . ASN A 1 122 ? 45.134 9.332 -59.561 1.00 96.06 122 ASN A O 1
ATOM 1040 N N . LEU A 1 123 ? 43.003 9.244 -58.839 1.00 95.19 123 LEU A N 1
ATOM 1041 C CA . LEU A 1 123 ? 42.404 9.728 -60.084 1.00 95.19 123 LEU A CA 1
ATOM 1042 C C . LEU A 1 123 ? 42.899 11.133 -60.442 1.00 95.19 123 LEU A C 1
ATOM 1044 O O . LEU A 1 123 ? 43.280 11.365 -61.585 1.00 95.19 123 LEU A O 1
ATOM 1048 N N . ALA A 1 124 ? 42.977 12.049 -59.472 1.00 93.06 124 ALA A N 1
ATOM 1049 C CA . ALA A 1 124 ? 43.496 13.398 -59.701 1.00 93.06 124 ALA A CA 1
ATOM 1050 C C . ALA A 1 124 ? 44.936 13.383 -60.250 1.00 93.06 124 ALA A C 1
ATOM 1052 O O . ALA A 1 124 ? 45.240 14.107 -61.198 1.00 93.06 124 ALA A O 1
ATOM 1053 N N . ARG A 1 125 ? 45.809 12.512 -59.715 1.00 94.81 125 ARG A N 1
ATOM 1054 C CA . ARG A 1 125 ? 47.178 12.327 -60.235 1.00 94.81 125 ARG A CA 1
ATOM 1055 C C . ARG A 1 125 ? 47.185 11.779 -61.663 1.00 94.81 125 ARG A C 1
ATOM 1057 O O . ARG A 1 125 ? 47.929 12.283 -62.498 1.00 94.81 125 ARG A O 1
ATOM 1064 N N . GLN A 1 126 ? 46.365 10.765 -61.946 1.00 94.12 126 GLN A N 1
ATOM 1065 C CA . GLN A 1 126 ? 46.275 10.160 -63.281 1.00 94.12 126 GLN A CA 1
ATOM 1066 C C . GLN A 1 126 ? 45.765 11.155 -64.328 1.00 94.12 126 GLN A C 1
ATOM 1068 O O . GLN A 1 126 ? 46.344 11.261 -65.406 1.00 94.12 126 GLN A O 1
ATOM 1073 N N . VAL A 1 127 ? 44.717 11.917 -64.002 1.00 94.69 127 VAL A N 1
ATOM 1074 C CA . VAL A 1 127 ? 44.175 12.964 -64.879 1.00 94.69 127 VAL A CA 1
ATOM 1075 C C . VAL A 1 127 ? 45.224 14.044 -65.141 1.00 94.69 127 VAL A C 1
ATOM 1077 O O . VAL A 1 127 ? 45.399 14.434 -66.294 1.00 94.69 127 VAL A O 1
ATOM 1080 N N . GLY A 1 128 ? 45.963 14.480 -64.113 1.00 93.38 128 GLY A N 1
ATOM 1081 C CA . GLY A 1 128 ? 47.080 15.416 -64.273 1.00 93.38 128 GLY A CA 1
ATOM 1082 C C . GLY A 1 128 ? 48.137 14.902 -65.255 1.00 93.38 128 GLY A C 1
ATOM 1083 O O . GLY A 1 128 ? 48.424 15.562 -66.250 1.00 93.38 128 GLY A O 1
ATOM 1084 N N . ALA A 1 129 ? 48.622 13.673 -65.052 1.00 92.25 129 ALA A N 1
ATOM 1085 C CA . ALA A 1 129 ? 49.626 13.053 -65.920 1.00 92.25 129 ALA A CA 1
ATOM 1086 C C . ALA A 1 129 ? 49.153 12.885 -67.379 1.00 92.25 129 ALA A C 1
ATOM 1088 O O . ALA A 1 129 ? 49.924 13.087 -68.325 1.00 92.25 129 ALA A O 1
ATOM 1089 N N . LEU A 1 130 ? 47.881 12.529 -67.587 1.00 92.69 130 LEU A N 1
ATOM 1090 C CA . LEU A 1 130 ? 47.285 12.460 -68.924 1.00 92.69 130 LEU A CA 1
ATOM 1091 C C . LEU A 1 130 ? 47.210 13.843 -69.577 1.00 92.69 130 LEU A C 1
ATOM 1093 O O . LEU A 1 130 ? 47.538 13.974 -70.756 1.00 92.69 130 LEU A O 1
ATOM 1097 N N . SER A 1 131 ? 46.815 14.867 -68.818 1.00 91.00 131 SER A N 1
ATOM 1098 C CA . SER A 1 131 ? 46.749 16.249 -69.298 1.00 91.00 131 SER A CA 1
ATOM 1099 C C . SER A 1 131 ? 48.124 16.739 -69.769 1.00 91.00 131 SER A C 1
ATOM 1101 O O . SER A 1 131 ? 48.247 17.238 -70.892 1.00 91.00 131 SER A O 1
ATOM 1103 N N . ASP A 1 132 ? 49.173 16.485 -68.980 1.00 91.94 132 ASP A N 1
ATOM 1104 C CA . ASP A 1 132 ? 50.564 16.811 -69.327 1.00 91.94 132 ASP A CA 1
ATOM 1105 C C . ASP A 1 132 ? 51.018 16.077 -70.598 1.00 91.94 132 ASP A C 1
ATOM 1107 O O . ASP A 1 132 ? 51.592 16.672 -71.514 1.00 91.94 132 ASP A O 1
ATOM 1111 N N . THR A 1 133 ? 50.699 14.784 -70.708 1.00 89.94 133 THR A N 1
ATOM 1112 C CA . THR A 1 133 ? 51.043 13.965 -71.882 1.00 89.94 133 THR A CA 1
ATOM 1113 C C . THR A 1 133 ? 50.360 14.482 -73.153 1.00 89.94 133 THR A C 1
ATOM 1115 O O . THR A 1 133 ? 50.997 14.611 -74.204 1.00 89.94 133 THR A O 1
ATOM 1118 N N . ILE A 1 134 ? 49.067 14.817 -73.069 1.00 89.62 134 ILE A N 1
ATOM 1119 C CA . ILE A 1 134 ? 48.298 15.395 -74.180 1.00 89.62 134 ILE A CA 1
ATOM 1120 C C . ILE A 1 134 ? 48.883 16.754 -74.582 1.00 89.62 134 ILE A C 1
ATOM 1122 O O . ILE A 1 134 ? 49.014 17.036 -75.778 1.00 89.62 134 ILE A O 1
ATOM 1126 N N . PHE A 1 135 ? 49.262 17.585 -73.609 1.00 87.25 135 PHE A N 1
ATOM 1127 C CA . PHE A 1 135 ? 49.882 18.886 -73.853 1.00 87.25 135 PHE A CA 1
ATOM 1128 C C . PHE A 1 135 ? 51.211 18.748 -74.609 1.00 87.25 135 PHE A C 1
ATOM 1130 O O . PHE A 1 135 ? 51.385 19.364 -75.666 1.00 87.25 135 PHE A O 1
ATOM 1137 N N . ILE A 1 136 ? 52.102 17.863 -74.146 1.00 88.12 136 ILE A N 1
ATOM 1138 C CA . ILE A 1 136 ? 53.383 17.567 -74.807 1.00 88.12 136 ILE A CA 1
ATOM 1139 C C . ILE A 1 136 ? 53.156 17.050 -76.234 1.00 88.12 136 ILE A C 1
ATOM 1141 O O . ILE A 1 136 ? 53.806 17.512 -77.178 1.00 88.12 136 ILE A O 1
ATOM 1145 N N . HIS A 1 137 ? 52.214 16.120 -76.429 1.00 84.31 137 HIS A N 1
ATOM 1146 C CA . HIS A 1 137 ? 51.902 15.604 -77.761 1.00 84.31 137 HIS A CA 1
ATOM 1147 C C . HIS A 1 137 ? 51.392 16.721 -78.690 1.00 84.31 137 HIS A C 1
ATOM 1149 O O . HIS A 1 137 ? 51.786 16.781 -79.862 1.00 84.31 137 HIS A O 1
ATOM 1155 N N . ARG A 1 138 ? 50.530 17.621 -78.203 1.00 85.06 138 ARG A N 1
ATOM 1156 C CA . ARG A 1 138 ? 49.987 18.731 -78.999 1.00 85.06 138 ARG A CA 1
ATOM 1157 C C . ARG A 1 138 ? 51.074 19.729 -79.410 1.00 85.06 138 ARG A C 1
ATOM 1159 O O . ARG A 1 138 ? 51.073 20.143 -80.569 1.00 85.06 138 ARG A O 1
ATOM 1166 N N . LEU A 1 139 ? 52.012 20.061 -78.518 1.00 81.00 139 LEU A N 1
ATOM 1167 C CA . LEU A 1 139 ? 53.161 20.920 -78.835 1.00 81.00 139 LEU A CA 1
ATOM 1168 C C . LEU A 1 139 ? 54.046 20.308 -79.930 1.00 81.00 139 LEU A C 1
ATOM 1170 O O . LEU A 1 139 ? 54.326 20.967 -80.930 1.00 81.00 139 LEU A O 1
ATOM 1174 N N . ARG A 1 140 ? 54.390 19.016 -79.814 1.00 79.00 140 ARG A N 1
ATOM 1175 C CA . ARG A 1 140 ? 55.171 18.300 -80.845 1.00 79.00 140 ARG A CA 1
ATOM 1176 C C . ARG A 1 140 ? 54.485 18.280 -82.215 1.00 79.00 140 ARG A C 1
ATOM 1178 O O . ARG A 1 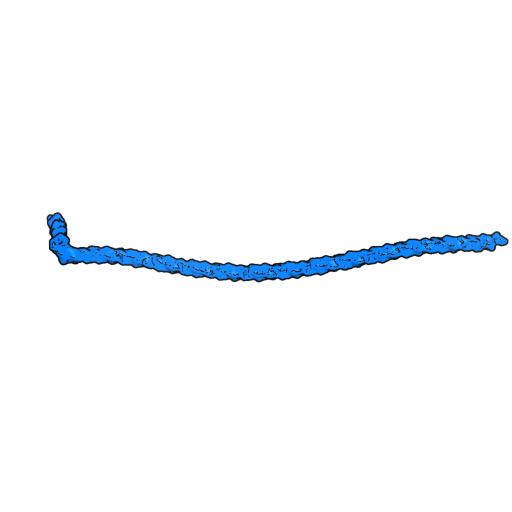140 ? 55.157 18.335 -83.240 1.00 79.00 140 ARG A O 1
ATOM 1185 N N . LYS A 1 141 ? 53.149 18.196 -82.254 1.00 77.12 141 LYS A N 1
ATOM 1186 C CA . LYS A 1 141 ? 52.376 18.169 -83.510 1.00 77.12 141 LYS A CA 1
ATOM 1187 C C . LYS A 1 141 ? 52.277 19.541 -84.192 1.00 77.12 141 LYS A C 1
ATOM 1189 O O . LYS A 1 141 ? 52.088 19.571 -85.403 1.00 77.12 141 LYS A O 1
ATOM 1194 N N . LYS A 1 142 ? 52.371 20.645 -83.436 1.00 72.38 142 LYS A N 1
ATOM 1195 C CA . LYS A 1 142 ? 52.416 22.012 -83.986 1.00 72.38 142 LYS A CA 1
ATOM 1196 C C . LYS A 1 142 ? 53.796 22.354 -84.554 1.00 72.38 142 LYS A C 1
ATOM 1198 O O . LYS A 1 142 ? 53.850 22.809 -85.684 1.00 72.38 142 LYS A O 1
ATOM 1203 N N . GLY A 1 143 ? 54.881 22.026 -83.844 1.00 63.91 143 GLY A N 1
ATOM 1204 C CA . GLY A 1 143 ? 56.246 22.290 -84.329 1.00 63.91 143 GLY A CA 1
ATOM 1205 C C . GLY A 1 143 ? 56.601 21.575 -85.642 1.00 63.91 143 GLY A C 1
ATOM 1206 O O . GLY A 1 143 ? 57.332 22.115 -86.451 1.00 63.91 143 GLY A O 1
ATOM 1207 N N . ARG A 1 144 ? 56.011 20.401 -85.912 1.00 59.06 144 ARG A N 1
ATOM 1208 C CA . ARG A 1 144 ? 56.176 19.670 -87.188 1.00 59.06 144 ARG A CA 1
ATOM 1209 C C . ARG A 1 144 ? 55.371 20.219 -88.376 1.00 59.06 144 ARG A C 1
ATOM 1211 O O . ARG A 1 144 ? 55.450 19.644 -89.452 1.00 59.06 144 ARG A O 1
ATOM 1218 N N . LYS A 1 145 ? 54.515 21.226 -88.179 1.00 56.88 145 LYS A N 1
ATOM 1219 C CA . LYS A 1 145 ? 53.726 21.849 -89.259 1.00 56.88 145 LYS A CA 1
ATOM 1220 C C . LYS A 1 145 ? 54.297 23.197 -89.719 1.00 56.88 145 LYS A C 1
ATOM 1222 O O . LYS A 1 145 ? 53.730 23.780 -90.635 1.00 56.88 145 LYS A O 1
ATOM 1227 N N . GLU A 1 146 ? 55.352 23.688 -89.071 1.00 51.97 146 GLU A N 1
ATOM 1228 C CA . GLU A 1 146 ? 56.004 24.975 -89.362 1.00 51.97 146 GLU A CA 1
ATOM 1229 C C . GLU A 1 146 ? 57.398 24.808 -90.015 1.00 51.97 146 GLU A C 1
ATOM 1231 O O . GLU A 1 146 ? 58.073 25.806 -90.250 1.00 51.97 146 GLU A O 1
ATOM 1236 N N . GLU A 1 147 ? 57.797 23.570 -90.346 1.00 46.84 147 GLU A N 1
ATOM 1237 C CA . GLU A 1 147 ? 58.939 23.214 -91.219 1.00 46.84 147 GLU A CA 1
ATOM 1238 C C . GLU A 1 147 ? 58.432 22.761 -92.595 1.00 46.84 147 GLU A C 1
ATOM 1240 O O . GLU A 1 147 ? 59.064 23.136 -93.607 1.00 46.84 147 GLU A O 1
#

Foldseek 3Di:
DVVVVVVVLVVCCVPPPVSVVVVCCVVVVVVVVVVVVVVVVVVVVVVVVVVVVVVVVVVVVVVVVVVVVVVVVVVVVVVVVVVVVVVVVVVVVVVVVVVVVVVVVVVVVVVVVVVVVVVVVVVVVVVVVVVVVVVVVVVVVVVVVVD

Secondary structure (DSSP, 8-state):
-HHHHHHHHHHHHHH-HHHHHHHHHHHHHHHHHHHHHHHHHHHHHHHHHHHHHHHHHHHHHHHHHHHHHHHHHHHHHHHHHHHHHHHHHHHHHHHHHHHHHHHHHHHHHHHHHHHHHHHHHHHHHHHHHHHHHHHHHHHHHHHTT--

Sequence (147 aa):
MTTDIKKEIIRLLQEDQEFRYTVAGLIGLEEVLKRLDRHEQRMSELLEEQRNIRQEQTKIWEEIKKLRENQENLWEEVRALHEGQNRLWEEVRALREGQNKLFEGYGRLEKALEGLVSVQKNLARQVGALSDTIFIHRLRKKGRKEE